Protein AF-A0A0D3ADU8-F1 (afdb_monomer)

Structure (mmCIF, N/CA/C/O backbone):
data_AF-A0A0D3ADU8-F1
#
_entry.id   AF-A0A0D3ADU8-F1
#
loop_
_atom_site.group_PDB
_atom_site.id
_atom_site.type_symbol
_atom_site.label_atom_id
_atom_site.label_alt_id
_atom_site.label_comp_id
_atom_site.label_asym_id
_atom_site.label_entity_id
_atom_site.label_seq_id
_atom_site.pdbx_PDB_ins_code
_atom_site.Cartn_x
_atom_site.Cartn_y
_atom_site.Cartn_z
_atom_site.occupancy
_atom_site.B_iso_or_equiv
_atom_site.auth_seq_id
_atom_site.auth_comp_id
_atom_site.auth_asym_id
_atom_site.auth_atom_id
_atom_site.pdbx_PDB_model_num
ATOM 1 N N . MET A 1 1 ? -40.834 0.936 5.201 1.00 62.53 1 MET A N 1
ATOM 2 C CA . MET A 1 1 ? -40.603 1.570 6.520 1.00 62.53 1 MET A CA 1
ATOM 3 C C . MET A 1 1 ? -39.194 1.238 6.986 1.00 62.53 1 MET A C 1
ATOM 5 O O . MET A 1 1 ? -38.843 0.063 6.976 1.00 62.53 1 MET A O 1
ATOM 9 N N . ALA A 1 2 ? -38.386 2.240 7.337 1.00 66.00 2 ALA A N 1
ATOM 10 C CA . ALA A 1 2 ? -37.043 2.019 7.876 1.00 66.00 2 ALA A CA 1
ATOM 11 C C . ALA A 1 2 ? -37.132 1.473 9.314 1.00 66.00 2 ALA A C 1
ATOM 13 O O . ALA A 1 2 ? -37.914 1.981 10.117 1.00 66.00 2 ALA A O 1
ATOM 14 N N . ARG A 1 3 ? -36.361 0.425 9.627 1.00 75.31 3 ARG A N 1
ATOM 15 C CA . ARG A 1 3 ? -36.311 -0.210 10.953 1.00 75.31 3 ARG A CA 1
ATOM 16 C C . ARG A 1 3 ? -35.015 0.220 11.650 1.00 75.31 3 ARG A C 1
ATOM 18 O O . ARG A 1 3 ? -33.940 -0.060 11.136 1.00 75.31 3 ARG A O 1
ATOM 25 N N . GLY A 1 4 ? -35.109 0.908 12.789 1.00 78.69 4 GLY A N 1
ATOM 26 C CA . GLY A 1 4 ? -33.950 1.371 13.562 1.00 78.69 4 GLY A CA 1
ATOM 27 C C . GLY A 1 4 ? -34.360 2.145 14.816 1.00 78.69 4 GLY A C 1
ATOM 28 O O . GLY A 1 4 ? -35.482 2.648 14.892 1.00 78.69 4 GLY A O 1
ATOM 29 N N . ARG A 1 5 ? -33.465 2.239 15.809 1.00 85.44 5 ARG A N 1
ATOM 30 C CA . ARG A 1 5 ? -33.698 3.045 17.018 1.00 85.44 5 ARG A CA 1
ATOM 31 C C . ARG A 1 5 ? -33.636 4.529 16.638 1.00 85.44 5 ARG A C 1
ATOM 33 O O . ARG A 1 5 ? -32.623 4.977 16.108 1.00 85.44 5 ARG A O 1
ATOM 40 N N . LYS A 1 6 ? -34.709 5.278 16.899 1.00 89.44 6 LYS A N 1
ATOM 41 C CA . LYS A 1 6 ? -34.788 6.726 16.658 1.00 89.44 6 LYS A CA 1
ATOM 42 C C . LYS A 1 6 ? -34.556 7.478 17.968 1.00 89.44 6 LYS A C 1
ATOM 44 O O . LYS A 1 6 ? -35.260 7.217 18.939 1.00 89.44 6 LYS A O 1
ATOM 49 N N . GLU A 1 7 ? -33.612 8.411 17.977 1.00 89.38 7 GLU A N 1
ATOM 50 C CA . GLU A 1 7 ? -33.395 9.360 19.074 1.00 89.38 7 GLU A CA 1
ATOM 51 C C . GLU A 1 7 ? -33.556 10.784 18.525 1.00 89.38 7 GLU A C 1
ATOM 53 O O . GLU A 1 7 ? -32.843 11.216 17.618 1.00 89.38 7 GLU A O 1
ATOM 58 N N . GLY A 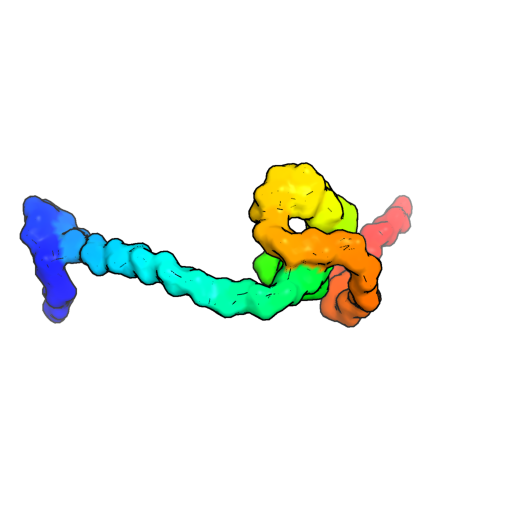1 8 ? -34.566 11.503 19.026 1.00 87.38 8 GLY A N 1
ATOM 59 C CA . GLY A 1 8 ? -34.955 12.811 18.498 1.00 87.38 8 GLY A CA 1
ATOM 60 C C . GLY A 1 8 ? -35.421 12.736 17.040 1.00 87.38 8 GLY A C 1
ATOM 61 O O . GLY A 1 8 ? -36.385 12.038 16.716 1.00 87.38 8 GLY A O 1
ATOM 62 N N . SER A 1 9 ? -34.740 13.466 16.156 1.00 89.94 9 SER A N 1
ATOM 63 C CA . SER A 1 9 ? -34.968 13.467 14.704 1.00 89.94 9 SER A CA 1
ATOM 64 C C . SER A 1 9 ? -34.052 12.506 13.932 1.00 89.94 9 SER A C 1
ATOM 66 O O . SER A 1 9 ? -34.206 12.386 12.717 1.00 89.94 9 SER A O 1
ATOM 68 N N . LEU A 1 10 ? -33.139 11.800 14.609 1.00 87.62 10 LEU A N 1
ATOM 69 C CA . LEU A 1 10 ? -32.095 10.980 13.987 1.00 87.62 10 LEU A CA 1
ATOM 70 C C . LEU A 1 10 ? -32.282 9.485 14.274 1.00 87.62 10 LEU A C 1
ATOM 72 O O . LEU A 1 10 ? -32.849 9.086 15.290 1.00 87.62 10 LEU A O 1
ATOM 76 N N . TYR A 1 11 ? -31.778 8.647 13.367 1.00 87.94 11 TYR A N 1
ATOM 77 C CA . TYR A 1 11 ? -31.696 7.199 13.557 1.00 87.94 11 TYR A CA 1
ATOM 78 C C . TYR A 1 11 ? -30.284 6.811 13.989 1.00 87.94 11 TYR A C 1
ATOM 80 O O . TYR A 1 11 ? -29.306 7.189 13.345 1.00 87.94 11 TYR A O 1
ATOM 88 N N . VAL A 1 12 ? -30.187 6.046 15.073 1.00 83.62 12 VAL A N 1
ATOM 89 C CA . VAL A 1 12 ? -28.915 5.641 15.671 1.00 83.62 12 VAL A CA 1
ATOM 90 C C . VAL A 1 12 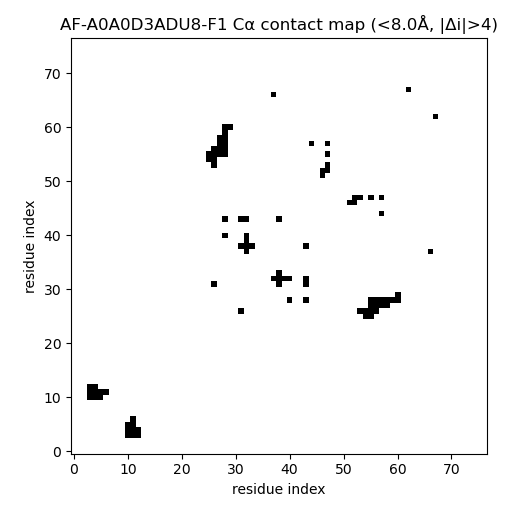? -28.507 4.281 15.117 1.00 83.62 12 VAL A C 1
ATOM 92 O O . VAL A 1 12 ? -29.213 3.285 15.290 1.00 83.62 12 VAL A O 1
ATOM 95 N N . ILE A 1 13 ? -27.343 4.238 14.470 1.00 81.31 13 ILE A N 1
ATOM 96 C CA . ILE A 1 13 ? -26.659 2.996 14.112 1.00 81.31 13 ILE A CA 1
ATOM 97 C C . ILE A 1 13 ? -25.670 2.659 15.224 1.00 81.31 13 ILE A C 1
ATOM 99 O O . ILE A 1 13 ? -24.796 3.453 15.567 1.00 81.31 13 ILE A O 1
ATOM 103 N N . GLN A 1 14 ? -25.810 1.464 15.792 1.00 74.25 14 GLN A N 1
ATOM 104 C CA . GLN A 1 14 ? -24.852 0.934 16.751 1.00 74.25 14 GLN A CA 1
ATOM 105 C C . GLN A 1 14 ? -23.826 0.100 15.981 1.00 74.25 14 GLN A C 1
ATOM 107 O O . GLN A 1 14 ? -24.014 -1.093 15.746 1.00 74.25 14 GLN A O 1
ATOM 112 N N . ALA A 1 15 ? -22.758 0.749 15.524 1.00 71.25 15 ALA A N 1
ATOM 113 C CA . ALA A 1 15 ? -21.646 0.056 14.890 1.00 71.25 15 ALA A CA 1
ATOM 114 C C . ALA A 1 15 ? -20.771 -0.571 15.982 1.00 71.25 15 ALA A C 1
ATOM 116 O O . ALA A 1 15 ? -20.101 0.134 16.737 1.00 71.25 15 ALA A O 1
ATOM 117 N N . LYS A 1 16 ? -20.774 -1.902 16.088 1.00 75.00 16 LYS A N 1
ATOM 118 C CA . LYS A 1 16 ? -19.724 -2.597 16.836 1.00 75.00 16 LYS A CA 1
ATOM 119 C C . LYS A 1 16 ? -18.464 -2.564 15.982 1.00 75.00 16 LYS A C 1
ATOM 121 O O . LYS A 1 16 ? -18.441 -3.129 14.894 1.00 75.00 16 LYS A O 1
ATOM 126 N N . LEU A 1 17 ? -17.427 -1.898 16.478 1.00 65.94 17 LEU A N 1
ATOM 127 C CA . LEU A 1 17 ? -16.094 -2.013 15.904 1.00 65.94 17 LEU A CA 1
ATOM 128 C C . LEU A 1 17 ? -15.579 -3.412 16.255 1.00 65.94 17 LEU A C 1
ATOM 130 O O . LEU A 1 17 ? -15.116 -3.648 17.372 1.00 65.94 17 LEU A O 1
ATOM 134 N N . CYS A 1 18 ? -15.707 -4.360 15.330 1.00 62.28 18 CYS A N 1
ATOM 135 C CA . CYS A 1 18 ? -14.998 -5.623 15.454 1.00 62.28 18 CYS A CA 1
ATOM 136 C C . CYS A 1 18 ? -13.504 -5.321 15.312 1.00 62.28 18 CYS A C 1
ATOM 138 O O . CYS A 1 18 ? -13.010 -5.081 14.213 1.00 62.28 18 CYS A O 1
ATOM 140 N N . LYS A 1 19 ? -12.782 -5.316 16.439 1.00 58.81 19 LYS A N 1
ATOM 141 C CA . LYS A 1 19 ? -11.329 -5.511 16.457 1.00 58.81 19 LYS A CA 1
ATOM 142 C C . LYS A 1 19 ? -11.060 -6.979 16.139 1.00 58.81 19 LYS A C 1
ATOM 144 O O . LYS A 1 19 ? -10.641 -7.739 17.003 1.00 58.81 19 LYS A O 1
ATOM 149 N N . GLU A 1 20 ? -11.400 -7.407 14.933 1.00 58.06 20 GLU A N 1
ATOM 150 C CA . GLU A 1 20 ? -10.858 -8.662 14.444 1.00 58.06 20 GLU A CA 1
ATOM 151 C C . GLU A 1 20 ? -9.377 -8.408 14.192 1.00 58.06 20 GLU A C 1
ATOM 153 O O . GLU A 1 20 ? -9.005 -7.517 13.421 1.00 58.06 20 GLU A O 1
ATOM 158 N N . GLU A 1 21 ? -8.526 -9.141 14.909 1.00 57.81 21 GLU A N 1
ATOM 159 C CA . GLU A 1 21 ? -7.134 -9.293 14.523 1.00 57.81 21 GLU A CA 1
ATOM 160 C C . GLU A 1 21 ? -7.152 -9.961 13.151 1.00 57.81 21 GLU A C 1
ATOM 162 O O . GLU A 1 21 ? -7.302 -11.173 13.015 1.00 57.81 21 GLU A O 1
ATOM 167 N N . VAL A 1 22 ? -7.107 -9.132 12.107 1.00 56.09 22 VAL A N 1
ATOM 168 C CA . VAL A 1 22 ? -6.898 -9.585 10.738 1.00 56.09 22 VAL A CA 1
ATOM 169 C C . VAL A 1 22 ? -5.646 -10.434 10.795 1.00 56.09 22 VAL A C 1
ATOM 171 O O . VAL A 1 22 ? -4.597 -9.881 11.107 1.00 56.09 22 VAL A O 1
ATOM 174 N N . ASN A 1 23 ? -5.768 -11.741 10.538 1.00 53.12 23 ASN A N 1
ATOM 175 C CA . ASN A 1 23 ? -4.650 -12.680 10.501 1.00 53.12 23 ASN A CA 1
ATOM 176 C C . ASN A 1 23 ? -3.478 -12.022 9.769 1.00 53.12 23 ASN A C 1
ATOM 178 O O . ASN A 1 23 ? -3.470 -11.933 8.536 1.00 53.12 23 ASN A O 1
ATOM 182 N N . VAL A 1 24 ? -2.511 -11.507 10.531 1.00 55.06 24 VAL A N 1
ATOM 183 C CA . VAL A 1 24 ? -1.294 -10.922 9.987 1.00 55.06 24 VAL A CA 1
ATOM 184 C C . VAL A 1 24 ? -0.415 -12.116 9.648 1.00 55.06 24 VAL A C 1
ATOM 186 O O . VAL A 1 24 ? 0.558 -12.419 10.330 1.00 55.06 24 VAL A O 1
ATOM 189 N N . ALA A 1 25 ? -0.796 -12.853 8.598 1.00 52.50 25 ALA A N 1
ATOM 190 C CA . ALA A 1 25 ? 0.177 -13.621 7.839 1.00 52.50 25 ALA A CA 1
ATOM 191 C C . ALA A 1 25 ? 1.319 -12.648 7.540 1.00 52.50 25 ALA A C 1
ATOM 193 O O . ALA A 1 25 ? 1.022 -11.515 7.148 1.00 52.50 25 ALA A O 1
ATOM 194 N N . SER A 1 26 ? 2.565 -13.047 7.828 1.00 56.66 26 SER A N 1
ATOM 195 C CA . SER A 1 26 ? 3.747 -12.177 7.777 1.00 56.66 26 SER A CA 1
ATOM 196 C C . SER A 1 26 ? 3.616 -11.184 6.629 1.00 56.66 26 SER A C 1
ATOM 198 O O . SER A 1 26 ? 3.558 -11.581 5.466 1.00 56.66 26 SER A O 1
ATOM 200 N N . ALA A 1 27 ? 3.406 -9.913 6.972 1.00 62.50 27 ALA A N 1
ATOM 201 C CA . ALA A 1 27 ? 2.936 -8.938 6.006 1.00 62.50 27 ALA A CA 1
ATOM 202 C C . ALA A 1 27 ? 4.114 -8.512 5.127 1.00 62.50 27 ALA A C 1
ATOM 204 O O . ALA A 1 27 ? 4.799 -7.525 5.401 1.00 62.50 27 ALA A O 1
ATOM 205 N N . ASP A 1 28 ? 4.369 -9.305 4.093 1.00 76.19 28 ASP A N 1
ATOM 206 C CA . ASP A 1 28 ? 5.434 -9.060 3.137 1.00 76.19 28 ASP A CA 1
ATOM 207 C C . ASP A 1 28 ? 5.148 -7.787 2.335 1.00 76.19 28 ASP A C 1
ATOM 209 O O . ASP A 1 28 ? 3.996 -7.381 2.133 1.00 76.19 28 ASP A O 1
ATOM 213 N N . 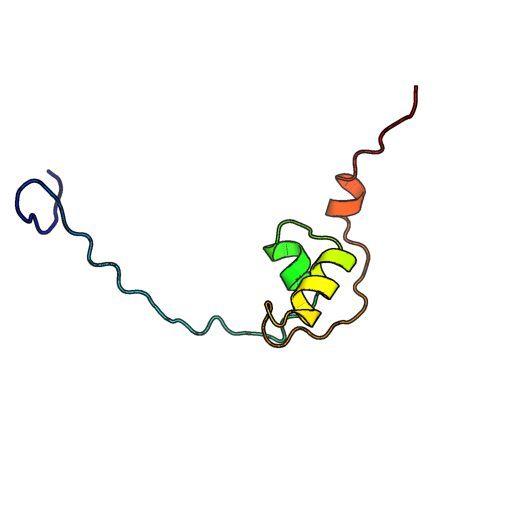MET A 1 29 ? 6.215 -7.137 1.868 1.00 83.38 29 MET A N 1
ATOM 214 C CA . MET A 1 29 ? 6.142 -5.861 1.149 1.00 83.38 29 MET A CA 1
ATOM 215 C C . MET A 1 29 ? 5.167 -5.906 -0.046 1.00 83.38 29 MET A C 1
ATOM 217 O O . MET A 1 29 ? 4.488 -4.917 -0.317 1.00 83.38 29 MET A O 1
ATOM 221 N N . GLU A 1 30 ? 5.023 -7.061 -0.705 1.00 85.38 30 GLU A N 1
ATOM 222 C CA . GLU A 1 30 ? 4.077 -7.277 -1.810 1.00 85.38 30 GLU A CA 1
ATOM 223 C C . GLU A 1 30 ? 2.602 -7.115 -1.390 1.00 85.38 30 GLU A C 1
ATOM 225 O O . GLU A 1 30 ? 1.787 -6.563 -2.138 1.00 85.38 30 GLU A O 1
ATOM 230 N N . ILE A 1 31 ? 2.241 -7.536 -0.175 1.00 85.25 31 ILE A N 1
ATOM 231 C CA . ILE A 1 31 ? 0.872 -7.396 0.340 1.00 85.25 31 ILE A CA 1
ATOM 232 C C . ILE A 1 31 ? 0.555 -5.916 0.547 1.00 85.25 31 ILE A C 1
ATOM 234 O O . ILE A 1 31 ? -0.498 -5.434 0.120 1.00 85.25 31 ILE A O 1
ATOM 238 N N . TRP A 1 32 ? 1.473 -5.177 1.171 1.00 87.25 32 TRP A N 1
ATOM 239 C CA . TRP A 1 32 ? 1.308 -3.740 1.384 1.00 87.25 32 TRP A CA 1
ATOM 240 C C . TRP A 1 32 ? 1.332 -2.951 0.079 1.00 87.25 32 TRP A C 1
ATOM 242 O O . TRP A 1 32 ? 0.542 -2.019 -0.073 1.00 87.25 32 TRP A O 1
ATOM 252 N N . HIS A 1 33 ? 2.157 -3.363 -0.885 1.00 89.50 33 HIS A N 1
ATOM 253 C CA . HIS A 1 33 ? 2.158 -2.820 -2.237 1.00 89.50 33 HIS A CA 1
ATOM 254 C C . HIS A 1 33 ? 0.756 -2.863 -2.858 1.00 89.50 33 HIS A C 1
ATOM 256 O O . HIS A 1 33 ? 0.253 -1.822 -3.280 1.00 89.50 33 HIS A O 1
ATOM 262 N N . ARG A 1 34 ? 0.088 -4.028 -2.847 1.00 87.81 34 ARG A N 1
ATOM 263 C CA . ARG A 1 34 ? -1.276 -4.174 -3.388 1.00 87.81 34 ARG A CA 1
ATOM 264 C C . ARG A 1 34 ? -2.323 -3.432 -2.551 1.00 87.81 34 ARG A C 1
ATOM 266 O O . ARG A 1 34 ? -3.135 -2.699 -3.109 1.00 87.81 34 ARG A O 1
ATOM 273 N N . ARG A 1 35 ? -2.287 -3.561 -1.217 1.00 88.06 35 ARG A N 1
ATOM 274 C CA . ARG A 1 35 ? -3.258 -2.915 -0.304 1.00 88.06 35 ARG A CA 1
ATOM 275 C C . ARG A 1 35 ? -3.249 -1.389 -0.386 1.00 88.06 35 ARG A C 1
ATOM 277 O O . ARG A 1 35 ? -4.293 -0.773 -0.206 1.00 88.06 35 ARG A O 1
ATOM 284 N N . LEU A 1 36 ? -2.091 -0.784 -0.648 1.00 89.00 36 LEU A N 1
ATOM 285 C CA . LEU A 1 36 ? -1.925 0.670 -0.731 1.00 89.00 36 LEU A CA 1
ATOM 286 C C . LEU A 1 36 ? -2.019 1.209 -2.166 1.00 89.00 36 LEU A C 1
ATOM 288 O O . LEU A 1 36 ? -1.528 2.303 -2.440 1.00 89.00 36 LEU A O 1
ATOM 292 N N . GLY A 1 37 ? -2.632 0.455 -3.083 1.00 90.88 37 GLY A N 1
ATOM 293 C CA . GLY A 1 37 ? -2.868 0.912 -4.451 1.00 90.88 37 GLY A CA 1
ATOM 294 C C . GLY A 1 37 ? -1.596 0.937 -5.290 1.00 90.88 37 GLY A C 1
ATOM 295 O O . GLY A 1 37 ? -1.296 1.936 -5.937 1.00 90.88 37 GLY A O 1
ATOM 296 N N . HIS A 1 38 ? -0.839 -0.159 -5.265 1.00 91.25 38 HIS A N 1
ATOM 297 C CA . HIS A 1 38 ? 0.388 -0.330 -6.042 1.00 91.25 38 HIS A CA 1
ATOM 298 C C . HIS A 1 38 ? 1.504 0.673 -5.688 1.00 91.25 38 HIS A C 1
ATOM 300 O O . HIS A 1 38 ? 2.265 1.134 -6.543 1.00 91.25 38 HIS A O 1
ATOM 306 N N . MET A 1 39 ? 1.634 1.000 -4.400 1.00 90.56 39 MET A N 1
ATOM 307 C CA . MET A 1 39 ? 2.635 1.945 -3.898 1.00 90.56 39 MET A CA 1
ATOM 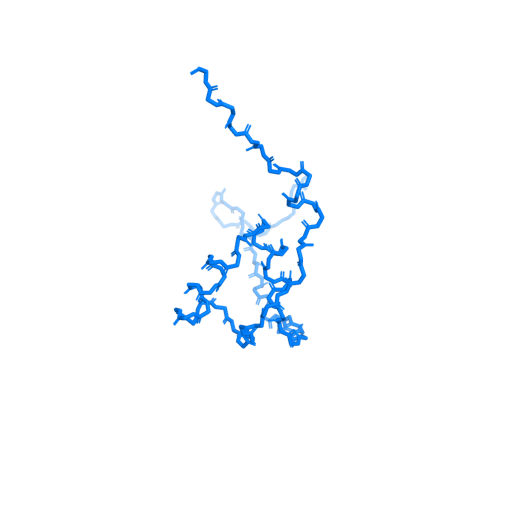308 C C . MET A 1 39 ? 4.072 1.504 -4.223 1.00 90.56 39 MET A C 1
ATOM 310 O O . MET A 1 39 ? 4.424 0.333 -4.106 1.00 90.56 39 MET A O 1
ATOM 314 N N . SER A 1 40 ? 4.936 2.455 -4.588 1.00 88.50 40 SER A N 1
ATOM 315 C CA . SER A 1 40 ? 6.352 2.169 -4.862 1.00 88.50 40 SER A CA 1
ATOM 316 C C . SER A 1 40 ? 7.103 1.597 -3.651 1.00 88.50 40 SER A C 1
ATOM 318 O O . SER A 1 40 ? 6.808 1.940 -2.506 1.00 88.50 40 SER A O 1
ATOM 320 N N . GLU A 1 41 ? 8.157 0.822 -3.918 1.00 88.31 41 GLU A N 1
ATOM 321 C CA . GLU A 1 41 ? 9.085 0.307 -2.899 1.00 88.31 41 GLU A CA 1
ATOM 322 C C . GLU A 1 41 ? 9.625 1.426 -1.991 1.00 88.31 41 GLU A C 1
ATOM 324 O O . GLU A 1 41 ? 9.620 1.312 -0.769 1.00 88.31 41 GLU A O 1
ATOM 329 N N . LYS A 1 42 ? 10.005 2.574 -2.574 1.00 89.25 42 LYS A N 1
ATOM 330 C CA . LYS A 1 42 ? 10.459 3.748 -1.809 1.00 89.25 42 LYS A CA 1
ATOM 331 C C . LYS A 1 42 ? 9.395 4.243 -0.824 1.00 89.25 42 LYS A C 1
ATOM 333 O O . LYS A 1 42 ? 9.733 4.577 0.309 1.00 89.25 42 LYS A O 1
ATOM 338 N N . GLY A 1 43 ? 8.130 4.288 -1.244 1.00 90.19 43 GLY A N 1
ATOM 339 C CA . GLY A 1 43 ? 7.011 4.679 -0.383 1.00 90.19 43 GLY A CA 1
ATOM 340 C C . GLY A 1 43 ? 6.817 3.706 0.778 1.00 90.19 43 GLY A C 1
ATOM 341 O O . GLY A 1 43 ? 6.746 4.131 1.932 1.00 90.19 43 GLY A O 1
ATOM 342 N N . LEU A 1 44 ? 6.840 2.405 0.486 1.00 89.88 44 LEU A N 1
ATOM 343 C CA . LEU A 1 44 ? 6.729 1.348 1.495 1.00 89.88 44 LEU A CA 1
ATOM 344 C C . LEU A 1 44 ? 7.890 1.389 2.500 1.00 89.88 44 LEU A C 1
ATOM 346 O O . LEU A 1 44 ? 7.662 1.290 3.706 1.00 89.88 44 LEU A O 1
ATOM 350 N N . ASN A 1 45 ? 9.115 1.653 2.038 1.00 87.81 45 ASN A N 1
ATOM 351 C CA . ASN A 1 45 ? 10.289 1.803 2.902 1.00 87.81 45 ASN A CA 1
ATOM 352 C C . ASN A 1 45 ? 10.157 2.991 3.865 1.00 87.81 45 ASN A C 1
ATOM 354 O O . ASN A 1 45 ? 10.556 2.895 5.028 1.00 87.81 45 ASN A O 1
ATOM 358 N N . ILE A 1 46 ? 9.576 4.110 3.420 1.00 90.75 46 ILE A N 1
ATOM 359 C CA . ILE A 1 46 ? 9.310 5.264 4.293 1.00 90.75 46 ILE A CA 1
ATOM 360 C C . ILE A 1 46 ? 8.272 4.901 5.364 1.00 90.75 46 ILE A C 1
ATOM 362 O O . ILE A 1 46 ? 8.467 5.239 6.533 1.00 90.75 46 ILE A O 1
ATOM 366 N N . LEU A 1 47 ? 7.192 4.208 4.992 1.00 89.94 47 LEU A N 1
ATOM 367 C CA . LEU A 1 47 ? 6.146 3.796 5.934 1.00 89.94 47 LEU A CA 1
ATOM 368 C C . LEU A 1 47 ? 6.663 2.793 6.973 1.00 89.94 47 LEU A C 1
ATOM 370 O O . LEU A 1 47 ? 6.375 2.942 8.162 1.00 89.94 47 LEU A O 1
ATOM 374 N N . SER A 1 48 ? 7.483 1.833 6.537 1.00 85.88 48 SER A N 1
ATOM 375 C CA . SER A 1 48 ? 8.160 0.870 7.412 1.00 85.88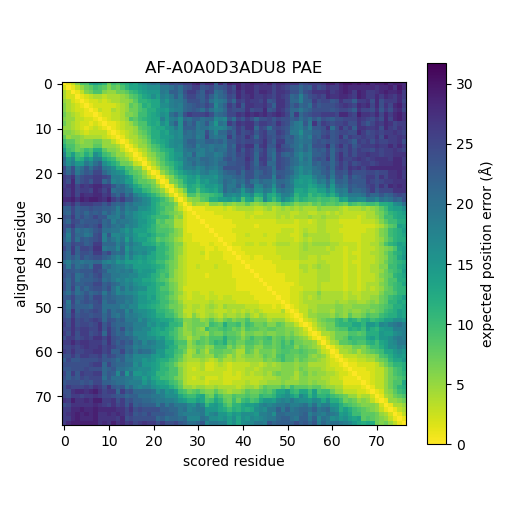 48 SER A CA 1
ATOM 376 C C . SER A 1 48 ? 9.075 1.575 8.422 1.00 85.88 48 SER A C 1
ATOM 378 O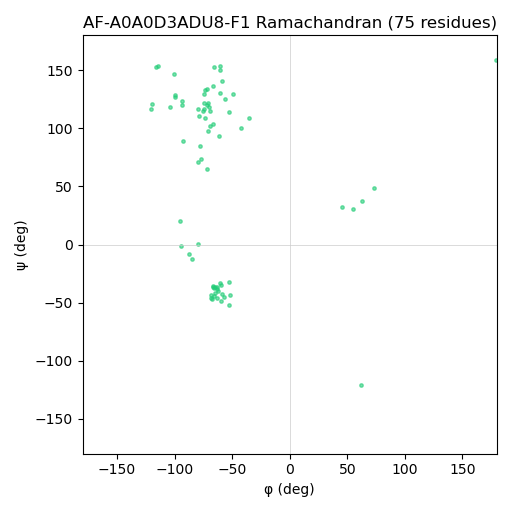 O . SER A 1 48 ? 8.936 1.370 9.628 1.00 85.88 48 SER A O 1
ATOM 380 N N . ARG A 1 49 ? 9.929 2.510 7.973 1.00 86.88 49 ARG A N 1
ATOM 381 C CA . ARG A 1 49 ? 10.802 3.307 8.864 1.00 86.88 49 ARG A CA 1
ATOM 382 C C . ARG A 1 49 ? 10.025 4.138 9.884 1.00 86.88 49 ARG A C 1
ATOM 384 O O . ARG A 1 49 ? 10.482 4.307 11.011 1.00 86.88 49 ARG A O 1
ATOM 391 N N . LYS A 1 50 ? 8.854 4.648 9.498 1.00 90.31 50 LYS A N 1
ATOM 392 C CA . LYS A 1 50 ? 7.955 5.397 10.387 1.00 90.31 50 LYS A CA 1
ATOM 393 C C . LYS A 1 50 ? 7.120 4.498 11.308 1.00 90.31 50 LYS A C 1
ATOM 395 O O . LYS A 1 50 ? 6.331 5.031 12.081 1.00 90.31 50 LYS A O 1
ATOM 400 N N . LYS A 1 51 ? 7.280 3.169 11.236 1.00 86.12 51 LYS A N 1
ATOM 401 C CA . LYS A 1 51 ? 6.493 2.177 11.990 1.00 86.12 51 LYS A CA 1
ATOM 402 C C . LYS A 1 51 ? 4.979 2.330 11.784 1.00 86.12 51 LYS A C 1
ATOM 404 O O . LYS A 1 51 ? 4.194 2.034 12.676 1.00 86.12 51 LYS A O 1
ATOM 409 N N . LEU A 1 52 ? 4.572 2.807 10.604 1.00 86.75 52 LEU A N 1
ATOM 410 C CA . LEU A 1 52 ? 3.158 2.975 10.241 1.00 86.75 52 LEU A CA 1
ATOM 411 C C . LEU A 1 52 ? 2.537 1.685 9.694 1.00 86.75 52 LEU A C 1
ATOM 413 O O . LEU A 1 52 ? 1.321 1.606 9.557 1.00 86.75 52 LEU A O 1
ATOM 417 N N . LEU A 1 53 ? 3.370 0.689 9.382 1.00 83.00 53 LEU A N 1
ATOM 418 C CA . LEU A 1 53 ? 2.959 -0.641 8.947 1.00 83.00 53 LEU A CA 1
ATOM 419 C C . LEU A 1 53 ? 3.504 -1.670 9.952 1.00 83.00 53 LEU A C 1
ATOM 421 O O . LEU A 1 53 ? 4.722 -1.698 10.155 1.00 83.00 53 LEU A O 1
ATOM 425 N N . PRO A 1 54 ? 2.645 -2.479 10.599 1.00 73.75 54 PRO A N 1
ATOM 426 C CA . PRO A 1 54 ? 3.085 -3.485 11.562 1.00 73.75 54 PRO A CA 1
ATOM 427 C C . PRO A 1 54 ? 3.902 -4.594 10.885 1.00 73.75 54 PRO A C 1
ATOM 429 O O . PRO A 1 54 ? 3.542 -5.055 9.802 1.00 73.75 54 PRO A O 1
ATOM 432 N N . ASP A 1 55 ? 5.007 -4.980 11.533 1.00 67.94 55 ASP A N 1
ATOM 433 C CA . ASP A 1 55 ? 5.860 -6.151 11.256 1.00 67.94 55 ASP A CA 1
ATOM 434 C C . ASP A 1 55 ? 6.223 -6.411 9.787 1.00 67.94 55 ASP A C 1
ATOM 436 O O . ASP A 1 55 ? 6.432 -7.546 9.356 1.00 67.94 55 ASP A O 1
ATOM 440 N N . MET A 1 56 ? 6.352 -5.341 9.002 1.00 73.69 56 MET A N 1
ATOM 441 C CA . MET A 1 56 ? 6.769 -5.447 7.613 1.00 73.69 56 MET A CA 1
ATOM 442 C C . MET A 1 56 ? 8.275 -5.717 7.536 1.00 73.69 56 MET A C 1
ATOM 444 O O . MET A 1 56 ? 9.094 -4.847 7.856 1.00 73.69 56 MET A O 1
ATOM 448 N N . LYS A 1 57 ? 8.655 -6.895 7.033 1.00 71.75 57 LYS A N 1
ATOM 449 C CA . LYS A 1 57 ? 10.035 -7.145 6.612 1.00 71.75 57 LYS A CA 1
ATOM 450 C C . LYS A 1 57 ? 10.298 -6.378 5.323 1.00 71.75 57 LYS A C 1
ATOM 452 O O . LYS A 1 57 ? 9.635 -6.564 4.307 1.00 71.75 57 LYS A O 1
ATOM 457 N N . CYS A 1 58 ? 11.273 -5.483 5.387 1.00 67.38 58 CYS A N 1
ATOM 458 C CA . CYS A 1 58 ? 11.720 -4.691 4.255 1.00 67.38 58 CYS A CA 1
ATOM 459 C C . CYS A 1 58 ? 12.592 -5.559 3.330 1.00 67.38 58 CYS A C 1
ATOM 461 O O . CYS A 1 58 ? 13.816 -5.448 3.342 1.00 67.38 58 CYS A O 1
ATOM 463 N N . THR A 1 59 ? 11.974 -6.473 2.583 1.00 72.88 59 THR A N 1
ATOM 464 C CA . THR A 1 59 ? 12.641 -7.299 1.569 1.00 72.88 59 THR A CA 1
ATOM 465 C C . THR A 1 59 ? 12.391 -6.741 0.173 1.00 72.88 59 THR A C 1
ATOM 467 O O . THR A 1 59 ? 11.335 -6.180 -0.110 1.00 72.88 59 THR A O 1
ATOM 470 N N . TYR A 1 60 ? 13.377 -6.897 -0.710 1.00 73.00 60 TYR A N 1
ATOM 471 C CA . TYR A 1 60 ? 13.181 -6.644 -2.132 1.00 73.00 60 TYR A CA 1
ATOM 472 C C . TYR A 1 60 ? 12.093 -7.589 -2.662 1.00 73.00 60 TYR A C 1
AT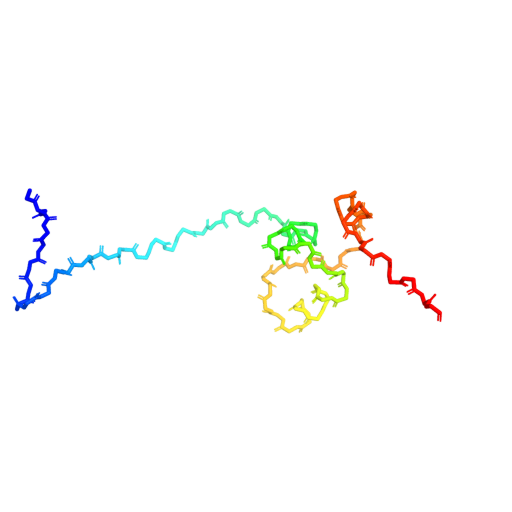OM 474 O O . TYR A 1 60 ? 12.160 -8.794 -2.410 1.00 73.00 60 TYR A O 1
ATOM 482 N N . PHE A 1 61 ? 11.100 -7.055 -3.377 1.00 75.81 61 PHE A N 1
ATOM 483 C CA . PHE A 1 61 ? 10.033 -7.847 -3.991 1.00 75.81 61 PHE A CA 1
ATOM 484 C C . PHE A 1 61 ? 10.079 -7.738 -5.514 1.00 75.81 61 PHE A C 1
ATOM 486 O O . PHE A 1 61 ? 10.568 -6.757 -6.077 1.00 75.81 61 PHE A O 1
ATOM 493 N N . SER A 1 62 ? 9.589 -8.783 -6.182 1.00 79.75 62 SER A N 1
ATOM 494 C CA . SER A 1 62 ? 9.614 -8.869 -7.641 1.00 79.75 62 SER A CA 1
ATOM 495 C C . SER A 1 62 ? 8.828 -7.724 -8.309 1.00 79.75 62 SER A C 1
ATOM 497 O O . SER A 1 62 ? 7.851 -7.230 -7.737 1.00 79.75 62 SER A O 1
ATOM 499 N N . PRO A 1 63 ? 9.219 -7.283 -9.520 1.00 84.00 63 PRO A N 1
ATOM 500 C CA . PRO A 1 63 ? 8.486 -6.256 -10.253 1.00 84.00 63 PRO A CA 1
ATOM 501 C C . PRO A 1 63 ? 7.014 -6.640 -10.463 1.00 84.00 63 PRO A C 1
ATOM 503 O O . PRO A 1 63 ? 6.707 -7.688 -11.023 1.00 84.00 63 PRO A O 1
ATOM 506 N N . CYS A 1 64 ? 6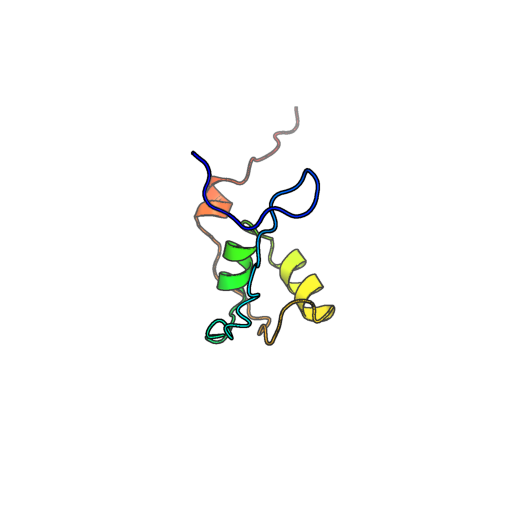.093 -5.769 -10.049 1.00 89.19 64 CYS A N 1
ATOM 507 C CA . CYS A 1 64 ? 4.661 -5.994 -10.237 1.00 89.19 64 CYS A CA 1
ATOM 508 C C . CYS A 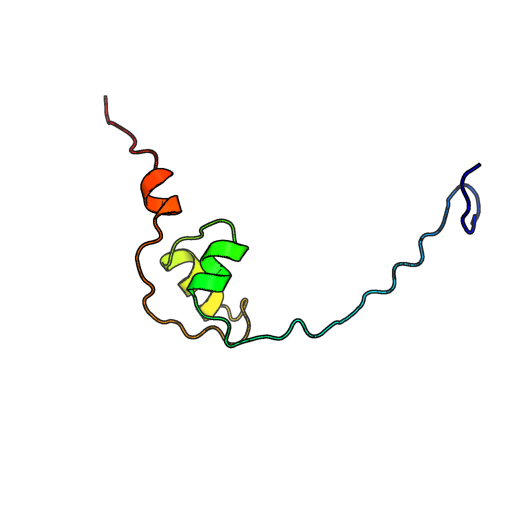1 64 ? 4.254 -5.769 -11.702 1.00 89.19 64 CYS A C 1
ATOM 510 O O . CYS A 1 64 ? 4.419 -4.668 -12.233 1.00 89.19 64 CYS A O 1
ATOM 512 N N . HIS A 1 65 ? 3.676 -6.797 -12.330 1.00 89.38 65 HIS A N 1
ATOM 513 C CA . HIS A 1 65 ? 3.204 -6.759 -13.718 1.00 89.38 65 HIS A CA 1
ATOM 514 C C . HIS A 1 65 ? 2.180 -5.638 -13.966 1.00 89.38 65 HIS A C 1
ATOM 516 O O . HIS A 1 65 ? 2.327 -4.868 -14.913 1.00 89.38 65 HIS A O 1
ATOM 522 N N . ASP A 1 66 ? 1.204 -5.470 -13.071 1.00 87.50 66 ASP A N 1
ATOM 523 C CA . ASP A 1 66 ? 0.156 -4.447 -13.207 1.00 87.50 66 ASP A CA 1
ATOM 524 C C . ASP A 1 66 ? 0.732 -3.028 -13.136 1.00 87.50 66 ASP A C 1
ATOM 526 O O . ASP A 1 66 ? 0.329 -2.136 -13.882 1.00 87.50 66 ASP A O 1
ATOM 530 N N . CYS A 1 67 ? 1.748 -2.816 -12.293 1.00 88.19 67 CYS A N 1
ATOM 531 C CA . CYS A 1 67 ? 2.462 -1.542 -12.242 1.00 88.19 67 CYS A CA 1
ATOM 532 C C . CYS A 1 67 ? 3.254 -1.262 -13.509 1.00 88.19 67 CYS A C 1
ATOM 534 O O . CYS A 1 67 ? 3.402 -0.102 -13.884 1.00 88.19 67 CYS A O 1
ATOM 536 N N . LEU A 1 68 ? 3.828 -2.292 -14.131 1.00 87.31 68 LEU A N 1
ATOM 537 C CA . LEU A 1 68 ? 4.557 -2.135 -15.385 1.00 87.31 68 LEU A CA 1
ATOM 538 C C . LEU A 1 68 ? 3.598 -1.777 -16.521 1.00 87.31 68 LEU A C 1
ATOM 540 O O . LEU A 1 68 ? 3.888 -0.849 -17.270 1.00 87.31 68 LEU A O 1
ATOM 544 N N . ALA A 1 69 ? 2.442 -2.440 -16.590 1.00 86.88 69 ALA A N 1
ATOM 545 C CA . ALA A 1 69 ? 1.406 -2.151 -17.577 1.00 86.88 69 ALA A CA 1
ATOM 546 C C . ALA A 1 69 ? 0.769 -0.760 -17.386 1.00 86.88 69 ALA A C 1
ATOM 548 O O . ALA A 1 69 ? 0.468 -0.078 -18.362 1.00 86.88 69 ALA A O 1
ATOM 549 N N . GLY A 1 70 ? 0.576 -0.326 -16.136 1.00 82.19 70 GLY A N 1
ATOM 550 C CA . GLY A 1 70 ? -0.078 0.944 -15.800 1.00 82.19 70 GLY A CA 1
ATOM 551 C C . GLY A 1 70 ? 0.840 2.171 -15.749 1.00 82.19 70 GLY A C 1
ATOM 552 O O . GLY A 1 70 ? 0.352 3.294 -15.613 1.00 82.19 70 GLY A O 1
ATOM 553 N N . LYS A 1 71 ? 2.166 2.003 -15.834 1.00 80.00 71 LYS A N 1
ATOM 554 C CA . LYS A 1 71 ? 3.109 3.131 -15.827 1.00 80.00 71 LYS A CA 1
ATOM 555 C C . LYS A 1 71 ? 2.980 3.932 -17.119 1.00 80.00 71 LYS A C 1
ATOM 557 O O . LYS A 1 71 ? 3.541 3.578 -18.151 1.00 80.00 71 LYS A O 1
ATOM 562 N N . GLN A 1 72 ? 2.298 5.068 -17.040 1.00 73.56 72 GLN A N 1
ATOM 563 C CA . GLN A 1 72 ? 2.275 6.030 -18.132 1.00 73.56 72 GLN A CA 1
ATOM 564 C C . GLN A 1 72 ? 3.658 6.680 -18.278 1.00 73.56 72 GLN A C 1
ATOM 566 O O . GLN A 1 72 ? 4.127 7.390 -17.385 1.00 73.56 72 GLN A O 1
ATOM 571 N N . HIS A 1 73 ? 4.323 6.443 -19.408 1.00 71.12 73 HIS A N 1
ATOM 572 C CA . HIS A 1 73 ? 5.569 7.123 -19.736 1.00 71.12 73 HIS A CA 1
ATOM 573 C C . HIS A 1 73 ? 5.237 8.520 -20.264 1.00 71.12 73 HIS A C 1
ATOM 575 O O . HIS A 1 73 ? 4.578 8.666 -21.294 1.00 71.12 73 HIS A O 1
ATOM 581 N N . ARG A 1 74 ? 5.665 9.563 -19.550 1.00 75.31 74 ARG A N 1
ATOM 582 C CA . ARG A 1 74 ? 5.537 10.935 -20.044 1.00 75.31 74 ARG A CA 1
ATOM 583 C C . ARG A 1 74 ? 6.572 11.111 -21.152 1.00 75.31 74 ARG A C 1
ATOM 585 O O . ARG A 1 74 ? 7.769 11.094 -20.881 1.00 75.31 74 ARG A O 1
ATOM 592 N N . VAL A 1 75 ? 6.117 11.201 -22.395 1.00 72.56 75 VAL A N 1
ATOM 593 C CA . VAL A 1 75 ? 6.974 11.576 -23.525 1.00 72.56 75 VAL A CA 1
ATOM 594 C C . VAL A 1 75 ? 7.231 13.078 -23.431 1.00 72.56 75 VAL A C 1
ATOM 596 O O . VAL A 1 75 ? 6.294 13.849 -23.220 1.00 72.56 75 VAL A O 1
ATOM 599 N N . ALA A 1 76 ? 8.498 13.485 -23.505 1.00 70.56 76 ALA A N 1
ATOM 600 C CA . ALA A 1 76 ? 8.843 14.888 -23.702 1.00 70.56 76 ALA A CA 1
ATOM 601 C C . ALA A 1 76 ? 8.535 15.252 -25.161 1.00 70.56 76 ALA A C 1
ATOM 603 O O . ALA A 1 76 ? 8.862 14.474 -26.058 1.00 70.56 76 ALA A O 1
ATOM 604 N N . PHE A 1 77 ? 7.862 16.386 -25.354 1.00 74.44 77 PHE A N 1
ATOM 605 C CA . PHE A 1 77 ? 7.622 16.986 -26.665 1.00 74.44 77 PHE A CA 1
ATOM 606 C C . PHE A 1 77 ? 8.827 17.818 -27.096 1.00 74.44 77 PHE A C 1
ATOM 608 O O . PHE A 1 77 ? 9.458 18.420 -26.194 1.00 74.44 77 PHE A O 1
#

Radius of gyration: 20.57 Å; Cα contacts (8 Å, |Δi|>4): 47; chains: 1; bounding box: 54×31×46 Å

Sequence (77 aa):
MARGRKEGSLYVIQAKLCKEEVNVASADMEIWHRRLGHMSEKGLNILSRKKLLPDMKCTYFSPCHDCLAGKQHRVAF

Solvent-accessible surface area (backbone atoms only — not comparable to full-atom values): 5313 Å² total; per-residue (Å²): 133,91,86,72,56,69,58,92,96,43,75,60,80,85,78,77,80,78,83,67,80,70,80,74,62,80,44,42,50,64,57,54,22,58,75,61,72,66,47,52,69,71,56,52,53,52,36,42,76,69,62,74,45,80,80,51,54,94,58,94,70,81,87,55,65,68,59,63,74,65,57,79,79,82,77,84,128

Organism: NCBI:txid109376

InterPro domains:
  IPR025724 GAG-pre-integrase domain [PF13976] (10-72)

Secondary structure (DSSP, 8-state):
---SEEETTEEEP---------------HHHHHHHTTS--HHHHHHHHHTT-STT------PPPHHHHHH-------

Foldseek 3Di:
DDDADDDDPDGDDDDDPPPPPPPCPQCEPVNVCVVVPNDDLVVSVVCVVVCVDPRYDSDDDDDDPVCVVPDDDDDDD

pLDDT: mean 78.83, std 11.16, range [52.5, 91.25]

Mean predicted aligned error: 13.34 Å